Protein AF-A0A2M7H5G3-F1 (afdb_monomer_lite)

Organism: NCBI:txid2014247

pLDDT: mean 89.19, std 8.39, range [44.44, 96.88]

Secondary structure (DSSP, 8-state):
-----S-EEEETTTTEEEEB---TTSTTTTTSBP-PPTTTTTTTGGGHHHHHHHHHHHHHHHT-TTS------S-EEHHHHHHH--TTTBPEEEEEEEETTEEEEEEEE-EEE-TT--EEE-B-HHHHHHHHHHHHHIIIIIT-

Structure (mmCIF, N/CA/C/O backbone):
data_AF-A0A2M7H5G3-F1
#
_entry.id   AF-A0A2M7H5G3-F1
#
loop_
_atom_site.group_PDB
_atom_site.id
_atom_site.type_symbol
_atom_site.label_atom_id
_atom_site.label_alt_id
_atom_site.label_comp_id
_atom_site.label_asym_id
_atom_site.label_entity_id
_atom_site.label_seq_id
_atom_site.pdbx_PDB_ins_code
_atom_site.Cartn_x
_atom_site.Cartn_y
_atom_site.Cartn_z
_atom_site.occupancy
_a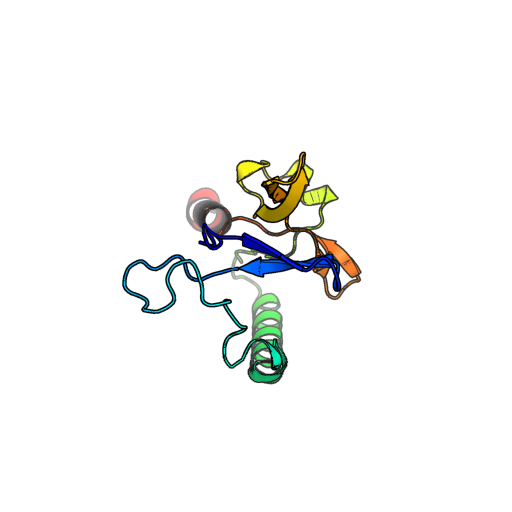tom_site.B_iso_or_equiv
_atom_site.auth_seq_id
_atom_site.auth_comp_id
_atom_site.auth_asym_id
_atom_site.auth_atom_id
_atom_site.pdbx_PDB_model_num
ATOM 1 N N . MET A 1 1 ? 6.470 6.872 -0.829 1.00 44.44 1 MET A N 1
ATOM 2 C CA . MET A 1 1 ? 7.749 7.104 -1.537 1.00 44.44 1 MET A CA 1
ATOM 3 C C . MET A 1 1 ? 7.992 5.939 -2.479 1.00 44.44 1 MET A C 1
ATOM 5 O O . MET A 1 1 ? 8.385 4.902 -1.985 1.00 44.44 1 MET A O 1
ATOM 9 N N . PHE A 1 2 ? 7.741 6.097 -3.781 1.00 50.12 2 PHE A N 1
ATOM 10 C CA . PHE A 1 2 ? 8.247 5.210 -4.842 1.00 50.12 2 PHE A CA 1
ATOM 11 C C . PHE A 1 2 ? 8.270 6.013 -6.143 1.00 50.12 2 PHE A C 1
ATOM 13 O O . PHE A 1 2 ? 7.372 5.899 -6.967 1.00 50.12 2 PHE A O 1
ATOM 20 N N . ASN A 1 3 ? 9.258 6.897 -6.290 1.00 63.38 3 ASN A N 1
ATOM 21 C CA . ASN A 1 3 ? 9.599 7.359 -7.628 1.00 63.38 3 ASN A CA 1
ATOM 22 C C . ASN A 1 3 ? 10.368 6.193 -8.265 1.00 63.38 3 ASN A C 1
ATOM 24 O O . ASN A 1 3 ? 11.394 5.799 -7.700 1.00 63.38 3 ASN A O 1
ATOM 28 N N . PRO A 1 4 ? 9.857 5.557 -9.328 1.00 79.38 4 PRO A N 1
ATOM 29 C CA . PRO A 1 4 ? 10.601 4.535 -10.031 1.00 79.38 4 PRO A CA 1
ATOM 30 C C . PRO A 1 4 ? 11.861 5.175 -10.596 1.00 79.38 4 PRO A C 1
ATOM 32 O O . PRO A 1 4 ? 11.977 6.400 -10.688 1.00 79.38 4 PRO A O 1
ATOM 35 N N . SER A 1 5 ? 12.805 4.328 -10.993 1.00 86.12 5 SER A N 1
ATOM 36 C CA . SER A 1 5 ? 13.959 4.824 -11.723 1.00 86.12 5 SER A CA 1
ATOM 37 C C . SER A 1 5 ? 13.514 5.697 -12.892 1.00 86.12 5 SER A C 1
ATOM 39 O O . SER A 1 5 ? 12.588 5.343 -13.627 1.00 86.12 5 SER A O 1
ATOM 41 N N . LYS A 1 6 ? 14.230 6.803 -13.100 1.00 87.31 6 LYS A N 1
ATOM 42 C CA . LYS A 1 6 ? 14.068 7.665 -14.281 1.00 87.31 6 LYS A CA 1
ATOM 43 C C . LYS A 1 6 ? 14.226 6.898 -15.597 1.00 87.31 6 LYS A C 1
ATOM 45 O O . LYS A 1 6 ? 13.731 7.340 -16.630 1.00 87.31 6 LYS A O 1
ATOM 50 N N . PHE A 1 7 ? 14.933 5.771 -15.561 1.00 91.25 7 PHE A N 1
ATOM 51 C CA . PHE A 1 7 ? 15.295 4.982 -16.725 1.00 91.25 7 PHE A CA 1
ATOM 52 C C . PHE A 1 7 ? 14.547 3.653 -16.713 1.00 91.25 7 PHE A C 1
ATOM 54 O O . PHE A 1 7 ? 14.804 2.771 -15.889 1.00 91.25 7 PHE A O 1
ATOM 61 N N . VAL A 1 8 ? 13.645 3.500 -17.677 1.00 91.38 8 VAL A N 1
ATOM 62 C CA . VAL A 1 8 ? 12.818 2.307 -17.861 1.00 91.38 8 VAL A CA 1
ATOM 63 C C . VAL A 1 8 ? 13.040 1.778 -19.267 1.00 91.38 8 VAL A C 1
ATOM 65 O O . VAL A 1 8 ? 13.145 2.549 -20.221 1.00 91.38 8 VAL A O 1
ATOM 68 N N . LYS A 1 9 ? 13.122 0.458 -19.401 1.00 91.50 9 LYS A N 1
ATOM 69 C CA . LYS A 1 9 ? 13.181 -0.234 -20.688 1.00 91.50 9 LYS A CA 1
ATOM 70 C C . LYS A 1 9 ? 12.110 -1.313 -20.753 1.00 91.50 9 LYS A C 1
ATOM 72 O O . LYS A 1 9 ? 11.616 -1.774 -19.729 1.00 91.50 9 LYS A O 1
ATOM 77 N N . HIS A 1 10 ? 11.760 -1.692 -21.972 1.00 91.12 10 HIS A N 1
ATOM 78 C CA . HIS A 1 10 ? 10.809 -2.751 -22.269 1.00 91.12 10 HIS A CA 1
ATOM 79 C C . HIS A 1 10 ? 11.566 -3.939 -22.857 1.00 91.12 10 HIS A C 1
ATOM 81 O O . HIS A 1 10 ? 12.478 -3.757 -23.666 1.00 91.12 10 HIS A O 1
ATOM 87 N N . ASP A 1 11 ? 11.225 -5.142 -22.419 1.00 89.62 11 ASP A N 1
ATOM 88 C CA . ASP A 1 11 ? 11.680 -6.385 -23.024 1.00 89.62 11 ASP A CA 1
ATOM 89 C C . ASP A 1 11 ? 10.603 -6.865 -24.001 1.00 89.62 11 ASP A C 1
ATOM 91 O O . ASP A 1 11 ? 9.555 -7.351 -23.585 1.00 89.62 11 ASP A O 1
ATOM 95 N N . ASP A 1 12 ? 10.860 -6.730 -25.303 1.00 86.94 12 ASP A N 1
ATOM 96 C CA . ASP A 1 12 ? 9.903 -7.115 -26.348 1.00 86.94 12 ASP A CA 1
ATOM 97 C C . ASP A 1 12 ? 9.644 -8.637 -26.394 1.00 86.94 12 ASP A C 1
ATOM 99 O O . ASP A 1 12 ? 8.641 -9.064 -26.961 1.00 86.94 12 ASP A O 1
ATOM 103 N N . THR A 1 13 ? 10.502 -9.459 -25.775 1.00 88.69 13 THR A N 1
ATOM 104 C CA . THR A 1 13 ? 10.324 -10.921 -25.717 1.00 88.69 13 THR A CA 1
ATOM 105 C C . THR A 1 13 ? 9.332 -11.313 -24.630 1.00 88.69 13 THR A C 1
ATOM 107 O O . THR A 1 13 ? 8.489 -12.182 -24.835 1.00 88.69 13 THR A O 1
ATOM 110 N N . THR A 1 14 ? 9.447 -10.691 -23.453 1.00 88.31 14 THR A N 1
ATOM 111 C CA . THR A 1 14 ? 8.604 -11.016 -22.291 1.00 88.31 14 THR A CA 1
ATOM 112 C C . THR A 1 14 ? 7.421 -10.063 -22.115 1.00 88.31 14 THR A C 1
ATOM 114 O O . THR A 1 14 ? 6.535 -10.347 -21.314 1.00 88.31 14 THR A O 1
ATOM 117 N N . GLY A 1 15 ? 7.394 -8.941 -22.841 1.00 85.88 15 GLY A N 1
ATOM 118 C CA . GLY A 1 15 ? 6.398 -7.875 -22.698 1.00 85.88 15 GLY A CA 1
ATOM 119 C C . GLY A 1 15 ? 6.529 -7.066 -21.401 1.00 85.88 15 GLY A C 1
ATOM 120 O O . GLY A 1 15 ? 5.645 -6.278 -21.072 1.00 85.88 15 GLY A O 1
ATOM 121 N N . ASN A 1 16 ? 7.598 -7.281 -20.626 1.00 88.88 16 ASN A N 1
ATOM 122 C CA . ASN A 1 16 ? 7.758 -6.697 -19.298 1.00 88.88 16 ASN A CA 1
ATOM 123 C C . ASN A 1 16 ? 8.629 -5.442 -19.320 1.00 88.88 16 ASN A C 1
ATOM 125 O O . ASN A 1 16 ? 9.607 -5.334 -20.064 1.00 88.88 16 ASN A O 1
ATOM 129 N N . TYR A 1 17 ? 8.326 -4.519 -18.412 1.00 90.75 17 TYR A N 1
ATOM 130 C CA . TYR A 1 17 ? 9.169 -3.360 -18.144 1.00 90.75 17 TYR A CA 1
ATOM 131 C C . TYR A 1 17 ? 10.218 -3.691 -17.083 1.00 90.75 17 TYR A C 1
ATOM 133 O O . TYR A 1 17 ? 9.952 -4.415 -16.122 1.00 90.75 17 TYR A O 1
ATOM 141 N N . TYR A 1 18 ? 11.415 -3.134 -17.234 1.00 91.12 18 TYR A N 1
ATOM 142 C CA . TYR A 1 18 ? 12.477 -3.225 -16.242 1.00 91.12 18 TYR A CA 1
ATOM 143 C C . TYR A 1 18 ? 13.142 -1.870 -16.020 1.00 91.12 18 TYR A C 1
ATOM 145 O O . TYR A 1 18 ? 13.239 -1.033 -16.918 1.00 91.12 18 TYR A O 1
ATOM 153 N N . LEU A 1 19 ? 13.598 -1.668 -14.789 1.00 92.00 19 LEU A N 1
ATOM 154 C CA . LEU A 1 19 ? 14.194 -0.421 -14.331 1.00 92.00 19 LEU A CA 1
ATOM 155 C C . LEU A 1 19 ? 15.720 -0.495 -14.444 1.00 92.00 19 LEU A C 1
ATOM 157 O O . LEU A 1 19 ? 16.309 -1.556 -14.216 1.00 92.00 19 LEU A O 1
ATOM 161 N N . LEU A 1 20 ? 16.367 0.624 -14.764 1.00 92.62 20 LEU A N 1
ATOM 162 C CA . LEU A 1 20 ? 17.828 0.761 -14.736 1.00 92.62 20 LEU A CA 1
ATOM 163 C C . LEU A 1 20 ? 18.270 1.616 -13.548 1.00 92.62 20 LEU A C 1
ATOM 165 O O . LEU A 1 20 ? 17.460 2.300 -12.938 1.00 92.62 20 LEU A O 1
ATOM 169 N N . CYS A 1 21 ? 19.548 1.596 -13.191 1.00 91.06 21 CYS A N 1
ATOM 170 C CA . CYS A 1 21 ? 20.051 2.436 -12.109 1.00 91.06 21 CYS A CA 1
ATOM 171 C C . CYS A 1 21 ? 20.006 3.928 -12.485 1.00 91.06 21 CYS A C 1
ATOM 173 O O . CYS A 1 21 ? 20.569 4.324 -13.504 1.00 91.06 21 CYS A O 1
ATOM 175 N N . ASP A 1 22 ? 19.386 4.755 -11.645 1.00 91.56 22 ASP A N 1
ATOM 176 C CA . ASP A 1 22 ? 19.326 6.218 -11.777 1.00 91.56 22 ASP A CA 1
ATOM 177 C C . ASP A 1 22 ? 20.176 6.966 -10.737 1.00 91.56 22 ASP A C 1
ATOM 179 O O . ASP A 1 22 ? 20.186 8.198 -10.697 1.00 91.56 22 ASP A O 1
ATOM 183 N N . ASN A 1 23 ? 20.930 6.235 -9.914 1.00 90.31 23 ASN A N 1
ATOM 184 C CA . ASN A 1 23 ? 21.893 6.816 -8.991 1.00 90.31 23 ASN A CA 1
ATOM 185 C C . ASN A 1 23 ? 23.181 7.176 -9.743 1.00 90.31 23 ASN A C 1
ATOM 187 O O . ASN A 1 23 ? 23.931 6.287 -10.148 1.00 90.31 23 ASN A O 1
ATOM 191 N N . ALA A 1 24 ? 23.458 8.475 -9.880 1.00 91.56 24 ALA A N 1
ATOM 192 C CA . ALA A 1 24 ? 24.640 8.996 -10.572 1.00 91.56 24 ALA A CA 1
ATOM 193 C C . ALA A 1 24 ? 25.976 8.517 -9.972 1.00 91.56 24 ALA A C 1
ATOM 195 O O . ALA A 1 24 ? 26.989 8.495 -10.664 1.00 91.56 24 ALA A O 1
ATOM 196 N N . SER A 1 25 ? 25.993 8.107 -8.700 1.00 92.38 25 SER A N 1
ATOM 197 C CA . SER A 1 25 ? 27.184 7.552 -8.044 1.00 92.38 25 SER A CA 1
ATOM 198 C C . SER A 1 25 ? 27.392 6.057 -8.316 1.00 92.38 25 SER A C 1
ATOM 200 O O . SER A 1 25 ? 28.409 5.496 -7.913 1.00 92.38 25 SER A O 1
ATOM 202 N N . CYS A 1 26 ? 26.442 5.379 -8.965 1.00 87.06 26 CYS A N 1
ATOM 203 C CA . CYS A 1 26 ? 26.584 3.974 -9.321 1.00 87.06 26 CYS A CA 1
ATOM 204 C C . CYS A 1 26 ? 27.439 3.829 -10.586 1.00 87.06 26 CYS A C 1
ATOM 206 O O . CYS A 1 26 ? 27.155 4.453 -11.605 1.00 87.06 26 CYS A O 1
ATOM 208 N N . ALA A 1 27 ? 28.417 2.918 -10.580 1.00 88.75 27 ALA A N 1
ATOM 209 C CA . ALA A 1 27 ? 29.176 2.557 -11.785 1.00 88.75 27 ALA A CA 1
ATOM 210 C C . ALA A 1 27 ? 28.273 2.079 -12.947 1.00 88.75 27 ALA A C 1
ATOM 212 O O . ALA A 1 27 ? 28.647 2.149 -14.116 1.00 88.75 27 ALA A O 1
ATOM 213 N N . GLY A 1 28 ? 27.074 1.602 -12.607 1.00 88.94 28 GLY A N 1
ATOM 214 C CA . GLY A 1 28 ? 26.030 1.145 -13.511 1.00 88.94 28 GLY A CA 1
ATOM 215 C C . GLY A 1 28 ? 24.976 2.183 -13.893 1.00 88.94 28 GLY A C 1
ATOM 216 O O . GLY A 1 28 ? 23.914 1.778 -14.367 1.00 88.94 28 GLY A O 1
ATOM 217 N N . TYR A 1 29 ? 25.211 3.477 -13.659 1.00 92.62 29 TYR A N 1
ATOM 218 C CA . TYR A 1 29 ? 24.271 4.549 -14.001 1.00 92.62 29 TYR A CA 1
ATOM 219 C C . TYR A 1 29 ? 23.772 4.421 -15.454 1.00 92.62 29 TYR A C 1
ATOM 221 O O . TYR A 1 29 ? 24.571 4.237 -16.375 1.00 92.62 29 TYR A O 1
ATOM 229 N N . GLU A 1 30 ? 22.447 4.435 -15.639 1.00 91.75 30 GLU A N 1
ATOM 230 C CA . GLU A 1 30 ? 21.727 4.255 -16.917 1.00 91.75 30 GLU A CA 1
ATOM 231 C C . GLU A 1 30 ? 21.928 2.900 -17.629 1.00 91.75 30 GLU A C 1
ATOM 233 O O . GLU A 1 30 ? 21.410 2.688 -18.728 1.00 91.75 30 GLU A O 1
ATOM 238 N N . LYS A 1 31 ? 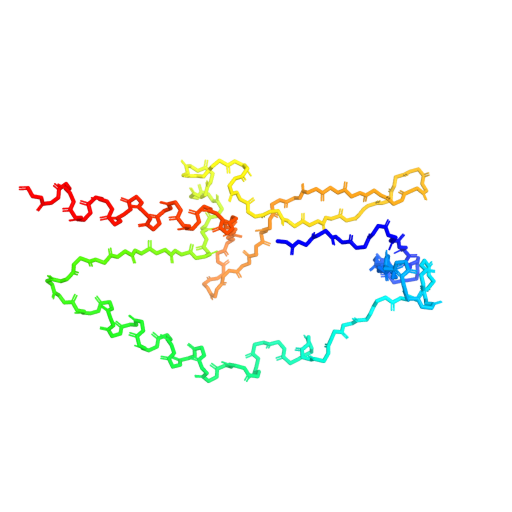22.660 1.953 -17.028 1.00 92.25 31 LYS A N 1
ATOM 239 C CA . LYS A 1 31 ? 23.073 0.700 -17.690 1.00 92.25 31 LYS A CA 1
ATOM 240 C C . LYS A 1 31 ? 22.677 -0.553 -16.923 1.00 92.25 31 LYS A C 1
ATOM 242 O O . LYS A 1 31 ? 22.213 -1.518 -17.528 1.00 92.25 31 LYS A O 1
ATOM 247 N N . THR A 1 32 ? 22.854 -0.553 -15.608 1.00 92.88 32 THR A N 1
ATOM 248 C CA . THR A 1 32 ? 22.606 -1.727 -14.770 1.00 92.88 32 THR A CA 1
ATOM 249 C C . THR A 1 32 ? 21.119 -1.885 -14.511 1.00 92.88 32 THR A C 1
ATOM 251 O O . THR A 1 32 ? 20.481 -0.975 -13.984 1.00 92.88 32 THR A O 1
ATOM 254 N N . ARG A 1 33 ? 20.576 -3.057 -14.855 1.00 92.00 33 ARG A N 1
ATOM 255 C CA . ARG A 1 33 ? 19.201 -3.444 -14.532 1.00 92.00 33 ARG A CA 1
ATOM 256 C C . ARG A 1 33 ? 19.051 -3.608 -13.022 1.00 92.00 33 ARG A C 1
ATOM 258 O O . ARG A 1 33 ? 19.825 -4.335 -12.402 1.00 92.00 33 ARG A O 1
ATOM 265 N N . LEU A 1 34 ? 18.050 -2.945 -12.449 1.00 89.56 34 LEU A N 1
ATOM 266 C CA . LEU A 1 34 ? 17.650 -3.179 -11.068 1.00 89.56 34 LEU A CA 1
ATOM 267 C C . LEU A 1 34 ? 17.029 -4.572 -10.963 1.00 89.56 34 LEU A C 1
ATOM 269 O O . LEU A 1 34 ? 16.228 -4.982 -11.808 1.00 89.56 34 LEU A O 1
ATOM 273 N N . VAL A 1 35 ? 17.424 -5.292 -9.923 1.00 87.75 35 VAL A N 1
ATOM 274 C CA . VAL A 1 35 ? 16.931 -6.630 -9.600 1.00 87.75 35 VAL A CA 1
ATOM 275 C C . VAL A 1 35 ? 16.166 -6.580 -8.285 1.00 87.75 35 VAL A C 1
ATOM 277 O O . VAL A 1 35 ? 16.329 -5.634 -7.509 1.00 87.75 35 VAL A O 1
ATOM 280 N N . GLY A 1 36 ? 15.324 -7.587 -8.053 1.00 82.25 36 GLY A N 1
ATOM 281 C CA . GLY A 1 36 ? 14.660 -7.752 -6.765 1.00 82.25 36 GLY A CA 1
ATOM 282 C C . GLY A 1 36 ? 15.684 -7.850 -5.636 1.00 82.25 36 GLY A C 1
ATOM 283 O O . GLY A 1 36 ? 16.783 -8.384 -5.825 1.00 82.25 36 GLY A O 1
ATOM 284 N N . LYS A 1 37 ? 15.344 -7.293 -4.477 1.00 80.12 37 LYS A N 1
ATOM 285 C CA . LYS A 1 37 ? 16.175 -7.382 -3.276 1.00 80.12 37 LYS A CA 1
ATOM 286 C C . LYS A 1 37 ? 16.037 -8.766 -2.643 1.00 80.12 37 LYS A C 1
ATOM 288 O O . LYS A 1 37 ? 15.042 -9.466 -2.836 1.00 80.12 37 LYS A O 1
ATOM 293 N N . GLU A 1 38 ? 17.041 -9.149 -1.858 1.00 69.94 38 GLU A N 1
ATOM 294 C CA . GLU A 1 38 ? 16.967 -10.332 -1.000 1.00 69.94 38 GLU A CA 1
ATOM 295 C C . GLU A 1 38 ? 15.740 -10.203 -0.084 1.00 69.94 38 GLU A C 1
ATOM 297 O O . GLU A 1 38 ? 15.639 -9.256 0.694 1.00 69.94 38 GLU A O 1
ATOM 302 N N . GLY A 1 39 ? 14.776 -11.115 -0.231 1.00 70.81 39 GLY A N 1
ATOM 303 C CA . GLY A 1 39 ? 13.506 -11.090 0.503 1.00 70.81 39 GLY A CA 1
ATOM 304 C C . GLY A 1 39 ? 12.266 -10.838 -0.358 1.00 70.81 39 GLY A C 1
ATOM 305 O O . GLY A 1 39 ? 11.185 -11.261 0.047 1.00 70.81 39 GLY A O 1
ATOM 306 N N . ASP A 1 40 ? 12.403 -10.281 -1.568 1.00 76.81 40 ASP A N 1
ATOM 307 C CA . ASP A 1 40 ? 11.254 -10.086 -2.472 1.00 76.81 40 ASP A CA 1
ATOM 308 C C . ASP A 1 40 ? 10.594 -11.428 -2.847 1.00 76.81 40 ASP A C 1
ATOM 310 O O . ASP A 1 40 ? 9.386 -11.503 -3.054 1.00 76.81 40 ASP A O 1
ATOM 314 N N . THR A 1 41 ? 11.380 -12.510 -2.890 1.00 77.12 41 THR A N 1
ATOM 315 C CA . THR A 1 41 ? 10.917 -13.873 -3.197 1.00 77.12 41 THR A CA 1
ATOM 316 C C . THR A 1 41 ? 10.244 -14.574 -2.021 1.00 77.12 41 THR A C 1
ATOM 318 O O . THR A 1 41 ? 9.377 -15.412 -2.243 1.00 77.12 41 THR A O 1
ATOM 321 N N . ALA A 1 42 ? 10.631 -14.250 -0.784 1.00 79.06 42 ALA A N 1
ATOM 322 C CA . ALA A 1 42 ? 10.042 -14.837 0.418 1.00 79.06 42 ALA A CA 1
ATOM 323 C C . ALA A 1 42 ? 8.695 -14.191 0.779 1.00 79.06 42 ALA A C 1
ATOM 325 O O . ALA A 1 42 ? 7.919 -14.780 1.528 1.00 79.06 42 ALA A O 1
ATOM 326 N N . GLY A 1 43 ? 8.419 -12.985 0.266 1.00 79.94 43 GLY A N 1
ATOM 327 C CA . GLY A 1 43 ? 7.150 -12.288 0.457 1.00 79.94 43 GLY A CA 1
ATOM 328 C C . GLY A 1 43 ? 6.699 -12.273 1.921 1.00 79.94 43 GLY A C 1
ATOM 329 O O . GLY A 1 43 ? 7.478 -11.976 2.831 1.00 79.94 43 GLY A O 1
ATOM 330 N N . ILE A 1 44 ? 5.434 -12.635 2.149 1.00 81.44 44 ILE A N 1
ATOM 331 C CA . ILE A 1 44 ? 4.849 -12.704 3.495 1.00 81.44 44 ILE A CA 1
ATOM 332 C C . ILE A 1 44 ? 5.292 -13.937 4.288 1.00 81.44 44 ILE A C 1
ATOM 334 O O . ILE A 1 44 ? 5.171 -13.927 5.510 1.00 81.44 44 ILE A O 1
ATOM 338 N N . ASP A 1 45 ? 5.811 -14.983 3.638 1.00 85.75 45 ASP A N 1
ATOM 339 C CA . ASP A 1 45 ? 6.079 -16.270 4.295 1.00 85.75 45 ASP A CA 1
ATOM 340 C C . ASP A 1 45 ? 7.110 -16.119 5.414 1.00 85.75 45 ASP A C 1
ATOM 342 O O . ASP A 1 45 ? 6.957 -16.693 6.492 1.00 85.75 45 ASP A O 1
ATOM 346 N N . SER A 1 46 ? 8.106 -15.253 5.202 1.00 87.56 46 SER A N 1
ATOM 347 C CA . SER A 1 46 ? 9.142 -14.936 6.196 1.00 87.56 46 SER A CA 1
ATOM 348 C C . SER A 1 46 ? 8.605 -14.306 7.490 1.00 87.56 46 SER A C 1
ATOM 350 O O . SER A 1 46 ? 9.249 -14.396 8.535 1.00 87.56 46 SER A O 1
ATOM 352 N N . ILE A 1 47 ? 7.426 -13.678 7.440 1.00 88.75 47 ILE A N 1
ATOM 353 C CA . ILE A 1 47 ? 6.804 -12.971 8.567 1.00 88.75 47 ILE A CA 1
ATOM 354 C C . ILE A 1 47 ? 5.409 -13.506 8.908 1.00 88.75 47 ILE A C 1
ATOM 356 O O . ILE A 1 47 ? 4.735 -12.934 9.763 1.00 88.75 47 ILE A O 1
ATOM 360 N N . LYS A 1 48 ? 4.983 -14.616 8.295 1.00 90.44 48 LYS A N 1
ATOM 361 C CA . LYS A 1 48 ? 3.621 -15.152 8.417 1.00 90.44 48 LYS A CA 1
ATOM 362 C C . LYS A 1 48 ? 3.222 -15.408 9.867 1.00 90.44 48 LYS A C 1
ATOM 364 O O . LYS A 1 48 ? 2.193 -14.920 10.311 1.00 90.44 48 LYS A O 1
ATOM 369 N N . GLN A 1 49 ? 4.091 -16.070 10.633 1.00 93.25 49 GLN A N 1
ATOM 370 C CA . GLN A 1 49 ? 3.847 -16.338 12.053 1.00 93.25 49 GLN A CA 1
ATOM 371 C C . GLN A 1 49 ? 3.616 -15.049 12.859 1.00 93.25 49 GLN A C 1
ATOM 373 O O . GLN A 1 49 ? 2.784 -15.033 13.762 1.00 93.25 49 GLN A O 1
ATOM 378 N N . ARG A 1 50 ? 4.338 -13.968 12.536 1.00 92.75 50 ARG A N 1
ATOM 379 C CA . ARG A 1 50 ? 4.173 -12.675 13.213 1.00 92.75 50 ARG A CA 1
ATOM 380 C C . ARG A 1 50 ? 2.834 -12.038 12.853 1.00 92.75 50 ARG A C 1
ATOM 382 O O . ARG A 1 50 ? 2.144 -11.572 13.745 1.00 92.75 50 ARG A O 1
ATOM 389 N N . ILE A 1 51 ? 2.446 -12.086 11.578 1.00 91.38 51 ILE A N 1
ATOM 390 C CA . ILE A 1 51 ? 1.143 -11.586 11.110 1.00 91.38 51 ILE A CA 1
ATOM 391 C C . ILE A 1 51 ? -0.007 -12.347 11.789 1.00 91.38 51 ILE A C 1
ATOM 393 O O . ILE A 1 51 ? -0.970 -11.731 12.247 1.00 91.38 51 ILE A O 1
ATOM 397 N N . ASP A 1 52 ? 0.104 -13.671 11.904 1.00 92.62 52 ASP A N 1
ATOM 398 C CA . ASP A 1 52 ? -0.914 -14.502 12.555 1.00 92.62 52 ASP A CA 1
ATOM 399 C C . ASP A 1 52 ? -1.036 -14.162 14.055 1.00 92.62 52 ASP A C 1
ATOM 401 O O . ASP A 1 52 ? -2.144 -14.043 14.583 1.00 92.62 52 ASP A O 1
ATOM 405 N N . GLN A 1 53 ? 0.091 -13.944 14.743 1.00 95.56 53 GLN A N 1
ATOM 406 C CA . GLN A 1 53 ? 0.115 -13.509 16.147 1.00 95.56 53 GLN A CA 1
ATOM 407 C C . GLN A 1 53 ? -0.472 -12.103 16.334 1.00 95.56 53 GLN A C 1
ATOM 409 O O . GLN A 1 53 ? -1.297 -11.898 17.226 1.00 95.56 53 GLN A O 1
ATOM 414 N N . ASP A 1 54 ? -0.101 -11.150 15.478 1.00 93.94 54 ASP A N 1
ATOM 415 C CA . ASP A 1 54 ? -0.636 -9.785 15.509 1.00 93.94 54 ASP A CA 1
AT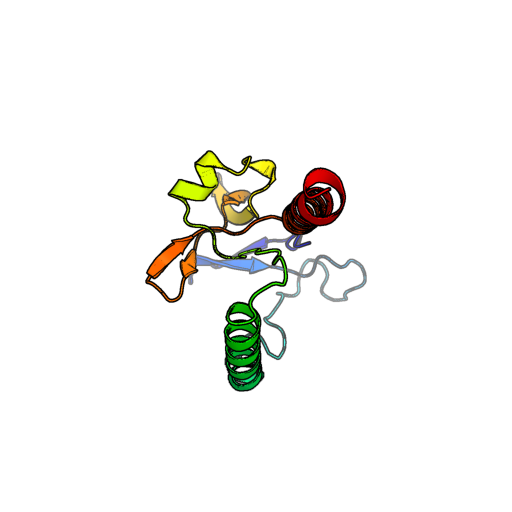OM 416 C C . ASP A 1 54 ? -2.156 -9.784 15.269 1.00 93.94 54 ASP A C 1
ATOM 418 O O . ASP A 1 54 ? -2.890 -9.048 15.928 1.00 93.94 54 ASP A O 1
ATOM 422 N N . THR A 1 55 ? -2.653 -10.666 14.396 1.00 91.50 55 THR A N 1
ATOM 423 C CA . THR A 1 55 ? -4.092 -10.846 14.143 1.00 91.50 55 THR A CA 1
ATOM 424 C C . THR A 1 55 ? -4.828 -11.346 15.389 1.00 91.50 55 THR A C 1
ATOM 426 O O . THR A 1 55 ? -5.897 -10.830 15.726 1.00 91.50 55 THR A O 1
ATOM 429 N N . GLN A 1 56 ? -4.253 -12.307 16.120 1.00 95.00 56 GLN A N 1
ATOM 430 C CA . GLN A 1 56 ? -4.829 -12.798 17.380 1.00 95.00 56 GLN A CA 1
ATOM 431 C C . GLN A 1 56 ? -4.872 -11.702 18.451 1.00 95.00 56 GLN A C 1
ATOM 433 O O . GLN A 1 56 ? -5.894 -11.529 19.118 1.00 95.00 56 GLN A O 1
ATOM 438 N N . LEU A 1 57 ? -3.787 -10.932 18.590 1.00 94.75 57 LEU A N 1
ATOM 439 C CA . LEU A 1 57 ? -3.724 -9.797 19.514 1.00 94.75 57 LEU A CA 1
ATOM 440 C C . LEU A 1 57 ? -4.759 -8.728 19.161 1.00 94.75 57 LEU A C 1
ATOM 442 O O . LEU A 1 57 ? -5.442 -8.217 20.050 1.00 94.75 57 LEU A O 1
ATOM 446 N N . MET A 1 58 ? -4.912 -8.424 17.871 1.00 91.88 58 MET A N 1
ATOM 447 C CA . MET A 1 58 ? -5.913 -7.479 17.391 1.00 91.88 58 MET A CA 1
ATOM 448 C C . MET A 1 58 ? -7.326 -7.955 17.744 1.00 91.88 58 MET A C 1
ATOM 450 O O . MET A 1 58 ? -8.104 -7.178 18.292 1.00 91.88 58 MET A O 1
ATOM 454 N N . SER A 1 59 ? -7.647 -9.234 17.507 1.00 91.88 59 SER A N 1
ATOM 455 C CA . SER A 1 59 ? -8.949 -9.816 17.865 1.00 91.88 59 SER A CA 1
ATOM 456 C C . SER A 1 59 ? -9.240 -9.682 19.361 1.00 91.88 59 SER A C 1
ATOM 458 O O . SER A 1 59 ? -10.313 -9.219 19.736 1.00 91.88 59 SER A O 1
ATOM 460 N N . ALA A 1 60 ? -8.267 -9.999 20.219 1.00 93.56 60 ALA A N 1
ATOM 461 C CA . ALA A 1 60 ? -8.424 -9.833 21.663 1.00 93.56 60 ALA A CA 1
ATOM 462 C C . ALA A 1 60 ? -8.626 -8.357 22.061 1.00 93.56 60 ALA A C 1
ATOM 464 O O . ALA A 1 60 ? -9.410 -8.055 22.960 1.00 93.56 60 ALA A O 1
ATOM 465 N N . ALA A 1 61 ? -7.953 -7.420 21.383 1.00 92.69 61 ALA A N 1
ATOM 466 C CA . ALA A 1 61 ? -8.151 -5.990 21.609 1.00 92.69 61 ALA A CA 1
ATOM 467 C C . ALA A 1 61 ? -9.550 -5.517 21.177 1.00 92.69 61 ALA A C 1
ATOM 469 O O . ALA A 1 61 ? -10.125 -4.647 21.837 1.00 92.69 61 ALA A O 1
ATOM 470 N N . PHE A 1 62 ? -10.125 -6.092 20.114 1.00 90.81 62 PHE A N 1
ATOM 471 C CA . PHE A 1 62 ? -11.496 -5.806 19.677 1.00 90.81 62 PHE A CA 1
ATOM 472 C C . PHE A 1 62 ? -12.542 -6.178 20.736 1.00 90.81 62 PHE A C 1
ATOM 474 O O . PHE A 1 62 ? -13.493 -5.409 20.929 1.00 90.81 62 PHE A O 1
ATOM 481 N N . ASP A 1 63 ? -12.316 -7.267 21.472 1.00 92.94 63 ASP A N 1
ATOM 482 C CA . ASP A 1 63 ? -13.215 -7.775 22.518 1.00 92.94 63 ASP A CA 1
ATOM 483 C C . ASP A 1 63 ? -13.214 -6.929 23.806 1.00 92.94 63 ASP A C 1
ATOM 485 O O . ASP A 1 63 ? -14.077 -7.087 24.670 1.00 92.94 63 ASP A O 1
ATOM 489 N N . LEU A 1 64 ? -12.280 -5.982 23.960 1.00 93.44 64 LEU A N 1
ATOM 490 C CA . LEU A 1 64 ? -12.236 -5.111 25.136 1.00 93.44 64 LEU A CA 1
ATOM 491 C C . LEU A 1 64 ? -13.427 -4.145 25.162 1.00 93.44 64 LEU A C 1
ATOM 493 O O . LEU A 1 64 ? -13.527 -3.220 24.352 1.00 93.44 64 LEU A O 1
ATOM 497 N N . HIS A 1 65 ? -14.324 -4.315 26.127 1.00 92.44 65 HIS A N 1
ATOM 498 C CA . HIS A 1 65 ? -15.458 -3.416 26.336 1.00 92.44 65 HIS A CA 1
ATOM 499 C C . HIS A 1 65 ? -15.081 -2.194 27.184 1.00 92.44 65 HIS A C 1
ATOM 501 O O . HIS A 1 65 ? -14.160 -2.233 27.995 1.00 92.44 65 HIS A O 1
ATOM 507 N N . GLY A 1 66 ? -15.813 -1.091 27.007 1.00 90.94 66 GLY A N 1
ATOM 508 C CA . GLY A 1 66 ? -15.637 0.131 27.804 1.00 90.94 66 GLY A CA 1
ATOM 509 C C . GLY A 1 66 ? -14.442 1.006 27.412 1.00 90.94 66 GLY A C 1
ATOM 510 O O . GLY A 1 66 ? -14.276 2.080 27.981 1.00 90.94 66 GLY A O 1
ATOM 511 N N . VAL A 1 67 ? -13.644 0.593 26.422 1.00 90.81 67 VAL A N 1
ATOM 512 C CA . VAL A 1 67 ? -12.546 1.393 25.866 1.00 90.81 67 VAL A CA 1
ATOM 513 C C . VAL A 1 67 ? -12.910 1.821 24.439 1.00 90.81 67 VAL A C 1
ATOM 515 O O . VAL A 1 67 ? -13.179 0.949 23.605 1.00 90.81 67 VAL A O 1
ATOM 518 N N . PRO A 1 68 ? -12.946 3.132 24.131 1.00 91.38 68 PRO A N 1
ATOM 519 C CA . PRO A 1 68 ? -13.170 3.603 22.769 1.00 91.38 68 PRO A CA 1
ATOM 520 C C . PRO A 1 68 ? -12.004 3.177 21.868 1.00 91.38 68 PRO A C 1
ATOM 522 O O . PRO A 1 68 ? -10.843 3.220 22.275 1.00 91.38 68 PRO A O 1
ATOM 525 N N . LYS A 1 69 ? -12.317 2.757 20.640 1.00 90.44 69 LYS A N 1
ATOM 526 C CA . LYS A 1 69 ? -11.342 2.219 19.682 1.00 90.44 69 LYS A CA 1
ATOM 527 C C . LYS A 1 69 ? -11.252 3.124 18.464 1.00 90.44 69 LYS A C 1
ATOM 529 O O . LYS A 1 69 ? -12.273 3.600 17.979 1.00 90.44 69 LYS A O 1
ATOM 534 N N . ILE A 1 70 ? -10.036 3.311 17.965 1.00 92.88 70 ILE A N 1
ATOM 535 C CA . ILE A 1 70 ? -9.782 3.926 16.663 1.00 92.88 70 ILE A CA 1
ATOM 536 C C . ILE A 1 70 ? -9.527 2.798 15.677 1.00 92.88 70 ILE A C 1
ATOM 538 O O . ILE A 1 70 ? -8.626 1.987 15.896 1.00 92.88 70 ILE A O 1
ATOM 542 N N . LEU A 1 71 ? -10.331 2.735 14.618 1.00 91.94 71 LEU A N 1
ATOM 543 C CA . LEU A 1 71 ? -10.265 1.668 13.625 1.00 91.94 71 LEU A CA 1
ATOM 544 C C . LEU A 1 71 ? -9.830 2.245 12.288 1.00 91.94 71 LEU A C 1
ATOM 546 O O . LEU A 1 71 ? -10.423 3.193 11.774 1.00 91.94 71 LEU A O 1
ATOM 550 N N . ILE A 1 72 ? -8.769 1.671 11.736 1.00 91.31 72 ILE A N 1
ATOM 551 C CA . ILE A 1 72 ? -8.167 2.115 10.488 1.00 91.31 72 ILE A CA 1
ATOM 552 C C . ILE A 1 72 ? -7.856 0.867 9.670 1.00 91.31 72 ILE A C 1
ATOM 554 O O . ILE A 1 72 ? -7.060 0.032 10.093 1.00 91.31 72 ILE A O 1
ATOM 558 N N . SER A 1 73 ? -8.501 0.740 8.510 1.00 89.75 73 SER A N 1
ATOM 559 C CA . SER A 1 73 ? -8.257 -0.355 7.572 1.00 89.75 73 SER A CA 1
ATOM 560 C C . SER A 1 73 ? -7.380 0.114 6.422 1.00 89.75 73 SER A C 1
ATOM 562 O O . SER A 1 73 ? -7.614 1.179 5.849 1.00 89.75 73 SER A O 1
ATOM 564 N N . SER A 1 74 ? -6.404 -0.714 6.053 1.00 90.69 74 SER A N 1
ATOM 565 C CA . SER A 1 74 ? -5.578 -0.483 4.867 1.00 90.69 74 SER A CA 1
ATOM 566 C C . SER A 1 74 ? -6.178 -1.050 3.583 1.00 90.69 74 SER A C 1
ATOM 568 O O . SER A 1 74 ? -5.720 -0.696 2.497 1.00 90.69 74 SER A O 1
ATOM 570 N N . ALA A 1 75 ? -7.184 -1.920 3.700 1.00 94.62 75 ALA A N 1
ATOM 571 C CA . ALA A 1 75 ? -7.950 -2.465 2.586 1.00 94.62 75 ALA A CA 1
ATOM 572 C C . ALA A 1 75 ? -9.381 -1.925 2.667 1.00 94.62 75 ALA A C 1
ATOM 574 O O . ALA A 1 75 ? -10.158 -2.316 3.542 1.00 94.62 75 ALA A O 1
ATOM 575 N N . ILE A 1 76 ? -9.704 -0.995 1.775 1.00 94.38 76 ILE A N 1
ATOM 576 C CA . ILE A 1 76 ? -11.015 -0.343 1.695 1.00 94.38 76 ILE A CA 1
ATOM 577 C C . ILE A 1 76 ? -11.666 -0.823 0.407 1.00 94.38 76 ILE A C 1
ATOM 579 O O . ILE A 1 76 ? -11.013 -0.808 -0.636 1.00 94.38 76 ILE A O 1
ATOM 583 N N . LYS A 1 77 ? -12.919 -1.285 0.464 1.00 95.81 77 LYS A N 1
ATOM 584 C CA . LYS A 1 77 ? -13.649 -1.692 -0.744 1.00 95.81 77 LYS A CA 1
ATOM 585 C C . LYS A 1 77 ? -13.716 -0.519 -1.709 1.00 95.81 77 LYS A C 1
ATOM 587 O O . LYS A 1 77 ? -13.920 0.613 -1.281 1.00 95.81 77 LYS A O 1
ATOM 592 N N . LEU A 1 78 ? -13.521 -0.793 -2.994 1.00 93.69 78 LEU A N 1
ATOM 593 C CA . LEU A 1 78 ? -13.426 0.266 -3.994 1.00 93.69 78 LEU A CA 1
ATOM 594 C C . LEU A 1 78 ? -14.695 1.139 -4.022 1.00 93.69 78 LEU A C 1
ATOM 596 O O . LEU A 1 78 ? -14.582 2.359 -4.009 1.00 93.69 78 LEU A O 1
ATOM 600 N N . ASP A 1 79 ? -15.871 0.513 -3.938 1.00 93.12 79 ASP A N 1
ATOM 601 C CA . ASP A 1 79 ? -17.173 1.197 -3.929 1.00 93.12 79 ASP A CA 1
ATOM 602 C C . ASP A 1 79 ? -17.364 2.119 -2.709 1.00 93.12 79 ASP A C 1
ATOM 604 O O . ASP A 1 79 ? -17.996 3.170 -2.814 1.00 93.12 79 ASP A O 1
ATOM 608 N N . ASP A 1 80 ? -16.808 1.739 -1.553 1.00 93.38 80 ASP A N 1
ATOM 609 C CA . ASP A 1 80 ? -16.849 2.550 -0.330 1.00 93.38 80 ASP A CA 1
ATOM 610 C C . ASP A 1 80 ? -15.819 3.685 -0.404 1.00 93.38 80 ASP A C 1
ATOM 612 O O . ASP A 1 80 ? -16.091 4.815 0.000 1.00 93.38 80 ASP A O 1
ATOM 616 N N . ALA A 1 81 ? -14.631 3.395 -0.944 1.00 92.12 81 ALA A N 1
ATOM 617 C CA . ALA A 1 81 ? -13.545 4.357 -1.085 1.00 92.12 81 ALA A CA 1
ATOM 618 C C . ALA A 1 81 ? -13.956 5.561 -1.940 1.00 92.12 81 ALA A C 1
ATOM 620 O O . ALA A 1 81 ? -13.627 6.685 -1.585 1.00 92.12 81 ALA A O 1
ATOM 621 N N . GLU A 1 82 ? -14.714 5.346 -3.016 1.00 88.81 82 GLU A N 1
ATOM 622 C CA . GLU A 1 82 ? -15.212 6.427 -3.881 1.00 88.81 82 GLU A CA 1
ATOM 623 C C . GLU A 1 82 ? -16.203 7.372 -3.183 1.00 88.81 82 GLU A C 1
ATOM 625 O O . GLU A 1 82 ? -16.439 8.478 -3.665 1.00 88.81 82 GLU A O 1
ATOM 630 N N . GLN A 1 83 ? -16.777 6.960 -2.050 1.00 92.44 83 GLN A N 1
ATOM 631 C CA . GLN A 1 83 ? -17.721 7.770 -1.277 1.00 92.44 83 GLN A CA 1
ATOM 632 C C . GLN A 1 83 ? -17.053 8.533 -0.132 1.00 92.44 83 GLN A C 1
ATOM 634 O O . GLN A 1 83 ? -17.590 9.547 0.315 1.00 92.44 83 GLN A O 1
ATOM 639 N N . ILE A 1 84 ? -15.929 8.024 0.382 1.00 90.62 84 ILE A N 1
ATOM 640 C CA . ILE A 1 84 ? -15.315 8.518 1.625 1.00 90.62 84 ILE A CA 1
ATOM 641 C C . ILE A 1 84 ? -13.895 9.062 1.444 1.00 90.62 84 ILE A C 1
ATOM 643 O O . ILE A 1 84 ? -13.363 9.633 2.394 1.00 90.62 84 ILE A O 1
ATOM 647 N N . LEU A 1 85 ? -13.278 8.868 0.275 1.00 91.50 85 LEU A N 1
ATOM 648 C CA . LEU A 1 85 ? -11.930 9.337 -0.037 1.00 91.50 85 LEU A CA 1
ATOM 649 C C . LEU A 1 85 ? -11.915 10.167 -1.310 1.00 91.50 85 LEU A C 1
ATOM 651 O O . LEU A 1 85 ? -12.564 9.838 -2.303 1.00 91.50 85 LEU A O 1
ATOM 655 N N . GLU A 1 86 ? -11.065 11.183 -1.303 1.00 92.50 86 GLU A N 1
ATOM 656 C CA . GLU A 1 86 ? -10.738 11.929 -2.510 1.00 92.50 86 GLU A CA 1
ATOM 657 C C . GLU A 1 86 ? -9.690 11.178 -3.351 1.00 92.50 86 GLU A C 1
ATOM 659 O O . GLU A 1 86 ? -8.844 10.440 -2.836 1.00 92.50 86 GLU A O 1
ATOM 664 N N . ASP A 1 87 ? -9.673 11.403 -4.668 1.00 90.75 87 ASP A N 1
ATOM 665 C CA . ASP A 1 87 ? -8.748 10.706 -5.579 1.00 90.75 87 ASP A CA 1
ATOM 666 C C . ASP A 1 87 ? -7.267 10.907 -5.209 1.00 90.75 87 ASP A C 1
ATOM 668 O O . ASP A 1 87 ? -6.446 10.008 -5.406 1.00 90.75 87 ASP A O 1
ATOM 672 N N . TYR A 1 88 ? -6.915 12.073 -4.655 1.00 91.25 88 TYR A N 1
ATOM 673 C CA . TYR A 1 88 ? -5.550 12.368 -4.215 1.00 91.25 88 TYR A CA 1
ATOM 674 C C . TYR A 1 88 ? -5.180 11.676 -2.899 1.00 91.25 88 TYR A C 1
ATOM 676 O O . TYR A 1 88 ? -4.009 11.705 -2.536 1.00 91.25 88 TYR A O 1
ATOM 684 N N . GLU A 1 89 ? -6.136 11.089 -2.178 1.00 93.38 89 GLU A N 1
ATOM 685 C CA . GLU A 1 89 ? -5.928 10.376 -0.912 1.00 93.38 89 GLU A CA 1
ATOM 686 C C . GLU A 1 89 ? -5.720 8.878 -1.124 1.00 93.38 89 GLU A C 1
ATOM 688 O O . GLU A 1 89 ? -5.194 8.196 -0.240 1.00 93.38 89 GLU A O 1
ATOM 693 N N . ILE A 1 90 ? -6.102 8.368 -2.296 1.00 93.44 90 ILE A N 1
ATOM 694 C CA . ILE A 1 90 ? -5.911 6.978 -2.702 1.00 93.44 90 ILE A CA 1
ATOM 695 C C . ILE A 1 90 ? -4.461 6.786 -3.145 1.00 93.44 90 ILE A C 1
ATOM 697 O O . ILE A 1 90 ? -3.914 7.555 -3.935 1.00 93.44 90 ILE A O 1
ATOM 701 N N . GLN A 1 91 ? -3.820 5.724 -2.660 1.00 93.31 91 GLN A N 1
ATOM 702 C CA . GLN A 1 91 ? -2.454 5.391 -3.042 1.00 93.31 91 GLN A CA 1
ATOM 703 C C . GLN A 1 91 ? -2.399 5.016 -4.533 1.00 93.31 91 GLN A C 1
ATOM 705 O O . GLN A 1 91 ? -3.025 4.033 -4.951 1.00 93.31 91 GLN A O 1
ATOM 710 N N . PRO A 1 92 ? -1.604 5.732 -5.347 1.00 92.12 92 PRO A N 1
ATOM 711 C CA . PRO A 1 92 ? -1.405 5.344 -6.727 1.00 92.12 92 PRO A CA 1
ATOM 712 C C . PRO A 1 92 ? -0.384 4.206 -6.839 1.00 92.12 92 PRO 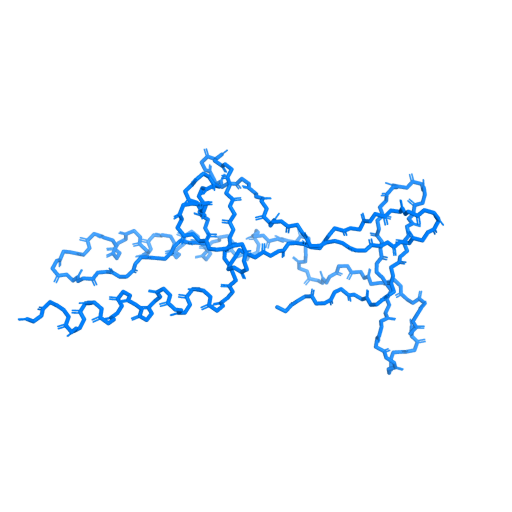A C 1
ATOM 714 O O . PRO A 1 92 ? 0.579 4.125 -6.066 1.00 92.12 92 PRO A O 1
ATOM 717 N N . LYS A 1 93 ? -0.559 3.373 -7.863 1.00 90.62 93 LYS A N 1
ATOM 718 C CA . LYS A 1 93 ? 0.486 2.551 -8.479 1.00 90.62 93 LYS A CA 1
ATOM 719 C C . LYS A 1 93 ? 0.979 3.246 -9.749 1.00 90.62 93 LYS A C 1
ATOM 721 O O . LYS A 1 93 ? 0.236 3.990 -10.389 1.00 90.62 93 LYS A O 1
ATOM 726 N N . ILE A 1 94 ? 2.217 2.967 -10.138 1.00 89.50 94 ILE A N 1
ATOM 727 C CA . ILE A 1 94 ? 2.788 3.487 -11.382 1.00 89.50 94 ILE A CA 1
ATOM 728 C C . ILE A 1 94 ? 2.709 2.400 -12.443 1.00 89.50 94 ILE A C 1
ATOM 730 O O . ILE A 1 94 ? 3.236 1.303 -12.256 1.00 89.50 94 ILE A O 1
ATOM 734 N N . ALA A 1 95 ? 2.036 2.716 -13.544 1.00 89.56 95 ALA A N 1
ATOM 735 C CA . ALA A 1 95 ? 1.920 1.867 -14.716 1.00 89.56 95 ALA A CA 1
ATOM 736 C C . ALA A 1 95 ? 2.789 2.420 -15.851 1.00 89.56 95 ALA A C 1
ATOM 738 O O . ALA A 1 95 ? 2.824 3.632 -16.088 1.00 89.56 95 ALA A O 1
ATOM 739 N N . PHE A 1 96 ? 3.467 1.522 -16.565 1.00 90.75 96 PHE A N 1
ATOM 740 C CA . PHE A 1 96 ? 4.267 1.849 -17.742 1.00 90.75 96 PHE A CA 1
ATOM 741 C C . PHE A 1 96 ? 3.552 1.404 -19.013 1.00 90.75 96 PHE A C 1
ATOM 743 O O . PHE A 1 96 ? 2.973 0.318 -19.062 1.00 90.75 96 PHE A O 1
ATOM 750 N N . TYR A 1 97 ? 3.614 2.239 -20.044 1.00 89.69 97 TYR A N 1
ATOM 751 C CA . TYR A 1 97 ? 3.058 1.948 -21.361 1.00 89.69 97 TYR A CA 1
ATOM 752 C C . TYR A 1 97 ? 3.966 2.494 -22.463 1.00 89.69 97 TYR A C 1
ATOM 754 O O . TYR A 1 97 ? 4.726 3.441 -22.252 1.00 89.69 97 TYR A O 1
ATOM 762 N N . LYS A 1 98 ? 3.895 1.885 -23.648 1.00 89.19 98 LYS A N 1
ATOM 763 C CA . LYS A 1 98 ? 4.640 2.301 -24.839 1.00 89.19 98 LYS A CA 1
ATOM 764 C C . LYS A 1 98 ? 3.712 3.124 -25.731 1.00 89.19 98 LYS A C 1
ATOM 766 O O . LYS A 1 98 ? 2.672 2.627 -26.149 1.00 89.19 98 LYS A O 1
ATOM 771 N N . GLU A 1 99 ? 4.093 4.359 -26.024 1.00 88.62 99 GLU A N 1
ATOM 772 C CA . GLU A 1 99 ? 3.375 5.266 -26.925 1.00 88.62 99 GLU A CA 1
ATOM 773 C C . GLU A 1 99 ? 4.395 5.885 -27.888 1.00 88.62 99 GLU A C 1
ATOM 775 O O . GLU A 1 99 ? 5.415 6.419 -27.449 1.00 88.62 99 GLU A O 1
ATOM 780 N N . ASP A 1 100 ? 4.178 5.733 -29.198 1.00 86.00 100 ASP A N 1
ATOM 781 C CA . ASP A 1 100 ? 5.079 6.217 -30.260 1.00 86.00 100 ASP A CA 1
ATOM 782 C C . ASP A 1 100 ? 6.551 5.787 -30.092 1.00 86.00 100 ASP A C 1
ATOM 784 O O . ASP A 1 100 ? 7.492 6.538 -30.342 1.00 86.00 100 ASP A O 1
ATOM 788 N N . GLY A 1 101 ? 6.769 4.560 -29.607 1.00 82.81 101 GLY A N 1
ATOM 789 C CA . GLY A 1 101 ? 8.108 4.018 -29.350 1.00 82.81 101 GLY A CA 1
ATOM 790 C C . GLY A 1 101 ? 8.778 4.528 -28.068 1.00 82.81 101 GLY A C 1
ATOM 791 O O . GLY A 1 101 ? 9.847 4.028 -27.718 1.00 82.81 101 GLY A O 1
ATOM 792 N N . THR A 1 102 ? 8.143 5.443 -27.332 1.00 86.25 102 THR A N 1
ATOM 793 C CA . THR A 1 102 ? 8.629 5.973 -26.050 1.00 86.25 102 THR A CA 1
ATOM 794 C C . THR A 1 102 ? 7.883 5.330 -24.882 1.00 86.25 102 THR A C 1
ATOM 796 O O . THR A 1 102 ? 6.674 5.117 -24.943 1.00 86.25 102 THR A O 1
ATOM 799 N N . ILE A 1 103 ? 8.594 5.017 -23.796 1.00 90.81 103 ILE A N 1
ATOM 800 C CA . ILE A 1 103 ? 7.975 4.508 -22.567 1.00 90.81 103 ILE A CA 1
ATOM 801 C C . ILE A 1 103 ? 7.485 5.698 -21.745 1.00 90.81 103 ILE A C 1
ATOM 803 O O . ILE A 1 103 ? 8.270 6.571 -21.376 1.00 90.81 103 ILE A O 1
ATOM 807 N N . LYS A 1 104 ? 6.189 5.720 -21.449 1.00 90.00 104 LYS A N 1
ATOM 808 C CA . LYS A 1 104 ? 5.545 6.716 -20.593 1.00 90.00 104 LYS A CA 1
ATOM 809 C C . LYS A 1 104 ? 5.036 6.066 -19.312 1.00 90.00 104 LYS A C 1
ATOM 811 O O . LYS A 1 104 ? 4.839 4.854 -19.238 1.00 90.00 104 LYS A O 1
ATOM 816 N N . GLN A 1 105 ? 4.830 6.901 -18.298 1.00 90.00 105 GLN A N 1
ATOM 817 C CA . GLN A 1 105 ? 4.291 6.504 -17.002 1.00 90.00 105 GLN A CA 1
ATOM 818 C C . GLN A 1 105 ? 2.934 7.162 -16.754 1.00 90.00 105 GLN A C 1
ATOM 820 O O . GLN A 1 105 ? 2.697 8.301 -17.166 1.00 90.00 105 GLN A O 1
ATOM 825 N N . ARG A 1 106 ? 2.042 6.443 -16.076 1.00 90.19 106 ARG A N 1
ATOM 826 C CA . ARG A 1 106 ? 0.757 6.944 -15.577 1.00 90.19 106 ARG A CA 1
ATOM 827 C C . ARG A 1 106 ? 0.573 6.470 -14.140 1.00 90.19 106 ARG A C 1
ATOM 829 O O . ARG A 1 106 ? 0.917 5.339 -13.809 1.00 90.19 106 ARG A O 1
ATOM 836 N N . ASN A 1 107 ? -0.008 7.333 -13.316 1.00 90.00 107 ASN A N 1
ATOM 837 C CA . ASN A 1 107 ? -0.498 6.944 -12.002 1.00 90.00 107 ASN A CA 1
ATOM 838 C C . ASN A 1 107 ? -1.906 6.368 -12.149 1.00 90.00 107 ASN A C 1
ATOM 840 O O . ASN A 1 107 ? -2.781 7.001 -12.738 1.00 90.00 107 ASN A O 1
ATOM 844 N N . GLU A 1 108 ? -2.114 5.177 -11.613 1.00 90.81 108 GLU A N 1
ATOM 845 C CA . GLU A 1 108 ? -3.414 4.511 -11.546 1.00 90.81 108 GLU A CA 1
ATOM 846 C C . GLU A 1 108 ? -3.735 4.200 -10.087 1.00 90.81 108 GLU A C 1
ATOM 848 O O . GLU A 1 108 ? -2.819 4.051 -9.281 1.00 90.81 108 GLU A O 1
ATOM 853 N N . LYS A 1 109 ? -5.013 4.045 -9.729 1.00 91.06 109 LYS A N 1
ATOM 854 C CA . LYS A 1 109 ? -5.380 3.583 -8.383 1.00 91.06 109 LYS A CA 1
ATOM 855 C C . LYS A 1 109 ? -4.746 2.212 -8.127 1.00 91.06 109 LYS A C 1
ATOM 857 O O . LYS A 1 109 ? -4.799 1.319 -8.983 1.00 91.06 109 LYS A O 1
ATOM 862 N N . TRP A 1 110 ? -4.125 2.031 -6.964 1.00 92.62 110 TRP A N 1
ATOM 863 C CA . TRP A 1 110 ? -3.656 0.710 -6.569 1.00 92.62 110 TRP A CA 1
ATOM 864 C C . TRP A 1 110 ? -4.839 -0.123 -6.076 1.00 92.62 110 TRP A C 1
ATOM 866 O O . TRP A 1 110 ? -5.304 0.036 -4.950 1.00 92.62 110 TRP A O 1
ATOM 876 N N . VAL A 1 111 ? -5.311 -1.009 -6.951 1.00 93.81 111 VAL A N 1
ATOM 877 C CA . VAL A 1 111 ? -6.422 -1.926 -6.691 1.00 93.81 111 VAL A CA 1
ATOM 878 C C . VAL A 1 111 ? -5.896 -3.352 -6.533 1.00 93.81 111 VAL A C 1
ATOM 880 O O . VAL A 1 111 ? -5.047 -3.792 -7.315 1.00 93.81 111 VAL A O 1
ATOM 883 N N . PHE A 1 112 ? -6.388 -4.069 -5.527 1.00 94.50 112 PHE A N 1
ATOM 884 C CA . PHE A 1 112 ? -6.021 -5.450 -5.205 1.00 94.50 112 PHE A CA 1
ATOM 885 C C . PHE A 1 112 ? -7.212 -6.198 -4.589 1.00 94.50 112 PHE A C 1
ATOM 887 O O . PHE A 1 112 ? -8.225 -5.588 -4.257 1.00 94.50 112 PHE A O 1
ATOM 894 N N . LYS A 1 113 ? -7.110 -7.526 -4.455 1.00 95.56 113 LYS A N 1
ATOM 895 C CA . LYS A 1 113 ? -8.113 -8.330 -3.743 1.00 95.56 113 LYS A CA 1
ATOM 896 C C . LYS A 1 113 ? -7.684 -8.559 -2.299 1.00 95.56 113 LYS A C 1
ATOM 898 O O . LYS A 1 113 ? -6.517 -8.880 -2.078 1.00 95.56 113 LYS A O 1
ATOM 903 N N . ASN A 1 114 ? -8.599 -8.389 -1.349 1.00 91.88 114 ASN A N 1
ATOM 904 C CA . ASN A 1 114 ? -8.358 -8.764 0.047 1.00 91.88 114 ASN A CA 1
ATOM 905 C C . ASN A 1 114 ? -8.543 -10.283 0.260 1.00 91.88 114 ASN A C 1
ATOM 907 O O . ASN A 1 114 ? -8.898 -11.014 -0.670 1.00 91.88 114 ASN A O 1
ATOM 911 N N . ASP A 1 115 ? -8.335 -10.752 1.492 1.00 88.06 115 ASP A N 1
ATOM 912 C CA . ASP A 1 115 ? -8.468 -1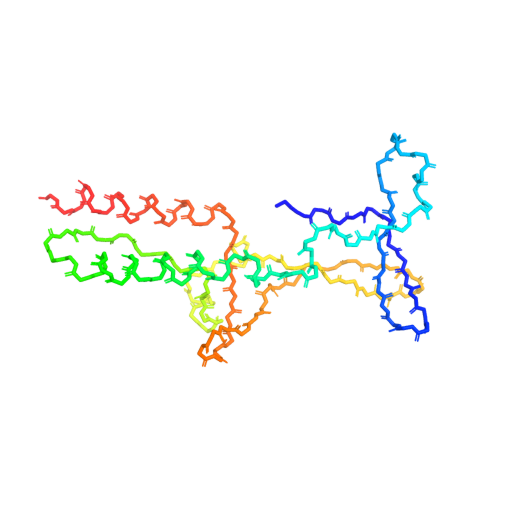2.170 1.860 1.00 88.06 115 ASP A CA 1
ATOM 913 C C . ASP A 1 115 ? -9.904 -12.704 1.699 1.00 88.06 115 ASP A C 1
ATOM 915 O O . ASP A 1 115 ? -10.113 -13.903 1.521 1.00 88.06 115 ASP A O 1
ATOM 919 N N . GLN A 1 116 ? -10.901 -11.817 1.723 1.00 91.00 116 GLN A N 1
ATOM 920 C CA . GLN A 1 116 ? -12.312 -12.125 1.476 1.00 91.00 116 GLN A CA 1
ATOM 921 C C . GLN A 1 116 ? -12.665 -12.141 -0.024 1.00 91.00 116 GLN A C 1
ATOM 923 O O . GLN A 1 116 ? -13.779 -12.510 -0.394 1.00 91.00 116 GLN A O 1
ATOM 928 N N . GLY A 1 117 ? -11.725 -11.772 -0.900 1.00 94.12 117 GLY A N 1
ATOM 929 C CA . GLY A 1 117 ? -11.911 -11.698 -2.348 1.00 94.12 117 GLY A CA 1
ATOM 930 C C . GLY A 1 117 ? -12.557 -10.404 -2.857 1.00 94.12 117 GLY A C 1
ATOM 931 O O . GLY A 1 117 ? -12.760 -10.285 -4.070 1.00 94.12 117 GLY A O 1
ATOM 932 N N . ASP A 1 118 ? -12.847 -9.441 -1.979 1.00 95.88 118 ASP A N 1
ATOM 933 C CA . ASP A 1 118 ? -13.366 -8.126 -2.356 1.00 95.88 118 ASP A CA 1
ATOM 934 C C . ASP A 1 118 ? -12.309 -7.322 -3.123 1.00 95.88 118 ASP A C 1
ATOM 936 O O . ASP A 1 118 ? -11.110 -7.406 -2.846 1.00 95.88 118 ASP A O 1
ATOM 940 N N . VAL A 1 119 ? -12.763 -6.499 -4.069 1.00 96.81 119 VAL A N 1
ATOM 941 C CA . VAL A 1 119 ? -11.908 -5.544 -4.780 1.00 96.81 119 VAL A CA 1
ATOM 942 C C . VAL A 1 119 ? -11.713 -4.310 -3.903 1.00 96.81 119 VAL A C 1
ATOM 944 O O . VAL A 1 119 ? -12.656 -3.570 -3.622 1.00 96.81 119 VAL A O 1
ATOM 947 N N . CYS A 1 120 ? -10.474 -4.091 -3.478 1.00 96.88 120 CYS A N 1
ATOM 948 C CA .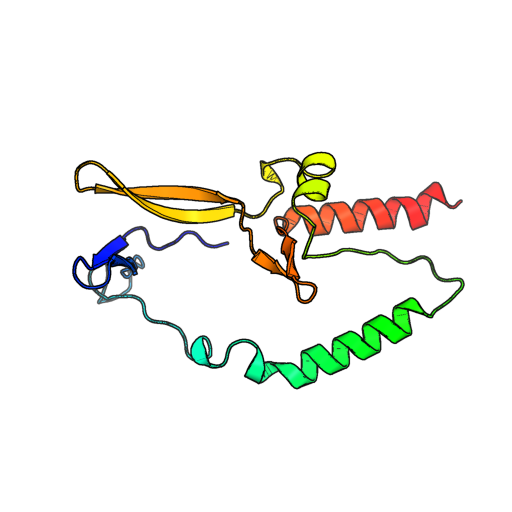 CYS A 1 120 ? -10.097 -3.038 -2.551 1.00 96.88 120 CYS A CA 1
ATOM 949 C C . CYS A 1 120 ? -9.032 -2.109 -3.136 1.00 96.88 120 CYS A C 1
ATOM 951 O O . CYS A 1 120 ? -8.278 -2.476 -4.039 1.00 96.88 120 CYS A O 1
ATOM 953 N N . CYS A 1 121 ? -8.930 -0.919 -2.558 1.00 95.50 121 CYS A N 1
ATOM 954 C CA . CYS A 1 121 ? -7.785 -0.032 -2.690 1.00 95.50 121 CYS A CA 1
ATOM 955 C C . CYS A 1 121 ? -7.207 0.312 -1.311 1.00 95.50 121 CYS A C 1
ATOM 957 O O . CYS A 1 121 ? -7.701 -0.128 -0.269 1.00 95.50 121 CYS A O 1
ATOM 959 N N . THR A 1 122 ? -6.136 1.102 -1.312 1.00 95.19 122 THR A N 1
ATOM 960 C CA . THR A 1 122 ? -5.466 1.570 -0.097 1.00 95.19 122 THR A CA 1
ATOM 961 C C . THR A 1 122 ? -5.215 3.073 -0.160 1.00 95.19 122 THR A C 1
ATOM 963 O O . THR A 1 122 ? -5.221 3.667 -1.239 1.00 95.19 122 THR A O 1
ATOM 966 N N . MET A 1 123 ? -5.006 3.695 0.996 1.00 94.38 123 MET A N 1
ATOM 967 C CA . MET A 1 123 ? -4.801 5.139 1.113 1.00 94.38 123 MET A CA 1
ATOM 968 C C . MET A 1 123 ? -3.319 5.516 1.101 1.00 94.38 123 MET A C 1
ATOM 970 O O . MET A 1 123 ? -2.446 4.702 1.405 1.00 94.38 123 MET A O 1
ATOM 974 N N . LEU A 1 124 ? -3.025 6.779 0.801 1.00 93.31 124 LEU A N 1
ATOM 975 C CA . LEU A 1 124 ? -1.714 7.366 1.048 1.00 93.31 124 LEU A CA 1
ATOM 976 C C . LEU A 1 124 ? -1.391 7.369 2.547 1.00 93.31 124 LEU A C 1
ATOM 978 O O . LEU A 1 124 ? -2.258 7.551 3.401 1.00 93.31 124 LEU A O 1
ATOM 982 N N . SER A 1 125 ? -0.098 7.270 2.868 1.00 91.81 125 SER A N 1
ATOM 983 C CA . SER A 1 125 ? 0.408 7.287 4.249 1.00 91.81 125 SER A CA 1
ATOM 984 C C . SER A 1 125 ? -0.105 8.476 5.074 1.00 91.81 125 SER A C 1
ATOM 986 O O . SER A 1 125 ? -0.417 8.313 6.249 1.00 91.81 125 SER A O 1
ATOM 988 N N . ALA A 1 126 ? -0.214 9.661 4.465 1.00 93.56 126 ALA A N 1
ATOM 989 C CA . ALA A 1 126 ? -0.699 10.864 5.142 1.00 93.56 126 ALA A CA 1
ATOM 990 C C . ALA A 1 126 ? -2.177 10.749 5.553 1.00 93.56 126 ALA A C 1
ATOM 992 O O . ALA A 1 126 ? -2.536 11.140 6.663 1.00 93.56 126 ALA A O 1
ATOM 993 N N . THR A 1 127 ? -3.010 10.147 4.704 1.00 94.19 127 THR A N 1
ATOM 994 C CA . THR A 1 127 ? -4.447 9.965 4.940 1.00 94.19 127 THR A CA 1
ATOM 995 C C . THR A 1 127 ? -4.711 9.102 6.175 1.00 94.19 127 THR A C 1
ATOM 997 O O . THR A 1 127 ? -5.603 9.402 6.965 1.00 94.19 127 THR A O 1
ATOM 1000 N N . TYR A 1 128 ? -3.894 8.071 6.421 1.00 94.75 128 TYR A N 1
ATOM 1001 C CA . TYR A 1 128 ? -3.986 7.270 7.650 1.00 94.75 128 TYR A CA 1
ATOM 1002 C C . TYR A 1 128 ? -3.797 8.108 8.917 1.00 94.75 128 TYR A C 1
ATOM 1004 O O . TYR A 1 128 ? -4.523 7.931 9.894 1.00 94.75 128 TYR A O 1
ATOM 1012 N N . VAL A 1 129 ? -2.830 9.028 8.904 1.00 95.12 129 VAL A N 1
ATOM 1013 C CA . VAL A 1 129 ? -2.517 9.875 10.062 1.00 95.12 129 VAL A CA 1
ATOM 1014 C C . VAL A 1 129 ? -3.648 10.859 10.331 1.00 95.12 129 VAL A C 1
ATOM 1016 O O . VAL A 1 129 ? -4.043 11.026 11.483 1.00 95.12 129 VAL A O 1
ATOM 1019 N N . VAL A 1 130 ? -4.201 11.468 9.282 1.00 93.94 130 VAL A N 1
ATOM 1020 C CA . VAL A 1 130 ? -5.349 12.375 9.415 1.00 93.94 130 VAL A CA 1
ATOM 1021 C C . VAL A 1 130 ? -6.558 11.624 9.976 1.00 93.94 130 VAL A C 1
ATOM 1023 O O . VAL A 1 130 ? -7.167 12.087 10.936 1.00 93.94 130 VAL A O 1
ATOM 1026 N N . ASN A 1 131 ? -6.854 10.421 9.473 1.00 92.94 131 ASN A N 1
ATOM 1027 C CA . ASN A 1 131 ? -7.938 9.585 9.999 1.00 92.94 131 ASN A CA 1
ATOM 1028 C C . ASN A 1 131 ? -7.751 9.228 11.481 1.00 92.94 131 ASN A C 1
ATOM 1030 O O . ASN A 1 131 ? -8.696 9.329 12.267 1.00 92.94 131 ASN A O 1
ATOM 1034 N N . LEU A 1 132 ? -6.528 8.861 11.879 1.00 95.19 132 LEU A N 1
ATOM 1035 C CA . LEU A 1 132 ? -6.178 8.615 13.279 1.00 95.19 132 LEU A CA 1
ATOM 1036 C C . LEU A 1 132 ? -6.431 9.855 14.141 1.00 95.19 132 LEU A C 1
ATOM 1038 O O . LEU A 1 132 ? -7.064 9.756 15.191 1.00 95.19 132 LEU A O 1
ATOM 1042 N N . GLN A 1 133 ? -5.954 11.018 13.696 1.00 95.19 133 GLN A N 1
ATOM 1043 C CA . GLN A 1 133 ? -6.112 12.282 14.415 1.00 95.19 133 GLN A CA 1
ATOM 1044 C C . GLN A 1 133 ? -7.582 12.676 14.562 1.00 95.19 133 GLN A C 1
ATOM 1046 O O . GLN A 1 133 ? -7.989 13.071 15.653 1.00 95.19 133 GLN A O 1
ATOM 1051 N N . THR A 1 134 ? -8.384 12.525 13.509 1.00 92.94 134 THR A N 1
ATOM 1052 C CA . THR A 1 134 ? -9.817 12.842 13.527 1.00 92.94 134 THR A CA 1
ATOM 1053 C C . THR A 1 134 ? -10.574 11.957 14.514 1.00 92.94 134 THR A C 1
ATOM 1055 O O . THR A 1 134 ? -11.311 12.473 15.356 1.00 92.94 134 THR A O 1
ATOM 1058 N N . GLN A 1 135 ? -10.357 10.636 14.479 1.00 94.19 135 GLN A N 1
ATOM 1059 C CA . GLN A 1 135 ? -11.008 9.723 15.426 1.00 94.19 135 GLN A CA 1
ATOM 1060 C C . GLN A 1 135 ? -10.533 9.971 16.865 1.00 94.19 135 GLN A C 1
ATOM 1062 O O . GLN A 1 135 ? -11.344 9.987 17.790 1.00 94.19 135 GLN A O 1
ATOM 1067 N N . LEU A 1 136 ? -9.239 10.237 17.064 1.00 95.06 136 LEU A N 1
ATOM 1068 C CA . LEU A 1 136 ? -8.689 10.567 18.379 1.00 95.06 136 LEU A CA 1
ATOM 1069 C C . LEU A 1 136 ? -9.288 11.861 18.941 1.00 95.06 136 LEU A C 1
ATOM 1071 O O . LEU A 1 136 ? -9.682 11.904 20.106 1.00 95.06 136 LEU A O 1
ATOM 1075 N N . HIS A 1 137 ? -9.384 12.903 18.114 1.00 95.12 137 HIS A N 1
ATOM 1076 C CA . HIS A 1 137 ? -10.002 14.173 18.480 1.00 95.12 137 HIS A CA 1
ATOM 1077 C C . HIS A 1 137 ? -11.468 13.975 18.887 1.00 95.12 137 HIS A C 1
ATOM 1079 O O . HIS A 1 137 ? -11.877 14.455 19.944 1.00 95.12 137 HIS A O 1
ATOM 1085 N N . ALA A 1 138 ? -12.240 13.215 18.104 1.00 93.69 138 ALA A N 1
ATOM 1086 C CA . ALA A 1 138 ? -13.626 12.888 18.430 1.00 93.69 138 ALA A CA 1
ATOM 1087 C C . ALA A 1 138 ? -13.748 12.165 19.782 1.00 93.69 138 ALA A C 1
ATOM 1089 O O . ALA A 1 138 ? -14.577 12.531 20.614 1.00 93.69 138 ALA A O 1
ATOM 1090 N N . ILE A 1 139 ? -12.877 11.190 20.047 1.00 94.12 139 ILE A N 1
ATOM 1091 C CA . ILE A 1 139 ? -12.892 10.433 21.303 1.00 94.12 139 ILE A CA 1
ATOM 1092 C C . ILE A 1 139 ? -12.539 11.314 22.508 1.00 94.12 139 ILE A C 1
ATOM 1094 O O . ILE A 1 139 ? -13.190 11.204 23.544 1.00 94.12 139 ILE A O 1
ATOM 1098 N N . LEU A 1 140 ? -11.514 12.163 22.400 1.00 91.44 140 LEU A N 1
ATOM 1099 C CA . LEU A 1 140 ? -11.001 12.925 23.543 1.00 91.44 140 LEU A CA 1
ATOM 1100 C C . LEU A 1 140 ? -11.778 14.213 23.831 1.00 91.44 140 LEU A C 1
ATOM 1102 O O . LEU A 1 140 ? -11.808 14.651 24.982 1.00 91.44 140 LEU A O 1
ATOM 1106 N N . ILE A 1 141 ? -12.349 14.844 22.802 1.00 87.50 141 ILE A N 1
ATOM 1107 C CA . ILE A 1 141 ? -12.948 16.181 22.912 1.00 87.50 141 ILE A CA 1
ATOM 1108 C C . ILE A 1 141 ? -14.473 16.139 22.788 1.00 87.50 141 ILE A C 1
ATOM 1110 O O . ILE A 1 141 ? -15.135 16.815 23.567 1.00 87.50 141 ILE A O 1
ATOM 1114 N N . TYR A 1 142 ? -15.036 15.347 21.869 1.00 67.06 142 TYR A N 1
ATOM 1115 C CA . TYR A 1 142 ? -16.487 15.326 21.622 1.00 67.06 142 TYR A CA 1
ATOM 1116 C C . TYR A 1 142 ? -17.278 14.379 22.539 1.00 67.06 142 TYR A C 1
ATOM 1118 O O . TYR A 1 142 ? -18.485 14.545 22.662 1.00 67.06 142 TYR A O 1
ATOM 1126 N N . ASN A 1 143 ? -16.628 13.416 23.205 1.00 59.06 143 ASN A N 1
ATOM 1127 C CA . ASN A 1 143 ? -17.263 12.546 24.213 1.00 59.06 143 ASN A CA 1
ATOM 1128 C C . ASN A 1 143 ? -17.158 13.099 25.655 1.00 59.06 143 ASN A C 1
ATOM 1130 O O . ASN A 1 143 ? -17.204 12.330 26.619 1.00 59.06 143 ASN A O 1
ATOM 1134 N N . ARG A 1 144 ? -16.993 14.418 25.808 1.00 51.41 144 ARG A N 1
ATOM 1135 C CA . ARG A 1 144 ? -17.211 15.152 27.065 1.00 51.41 144 ARG A CA 1
ATOM 1136 C C . ARG A 1 144 ? -18.522 15.917 26.992 1.00 51.41 144 ARG A C 1
ATOM 1138 O O . ARG A 1 144 ? -19.190 15.976 28.045 1.00 51.41 144 ARG A O 1
#

Radius of gyration: 20.53 Å; chains: 1; bounding box: 47×32×58 Å

Sequence (144 aa):
MFNPSKFVKHDDTTGNYYLLCDNASCAGYEKTRLVGKEGDTAGIDSIKQRIDQDTQLMSAAFDLHGVPKILISSAIKLDDAEQILEDYEIQPKIAFYKEDGTIKQRNEKWVFKNDQGDVCCTMLSATYVVNLQTQLHAILIYNR

Foldseek 3Di:
DDPAAPAWDADPVVRDIWGFDCPPPDPRHNHHTDDDDVCPVCPCVVVVVVVVVVVVVVVVVVPDPPDDDQDDDFWAFPVVCVVPHDPQFWDWDWDWDADPNDIDIDTDGDWDADPVRGITTGTDPVSRVVSRVVSVCCVPPVVD